Protein AF-A0AAF0GSZ6-F1 (afdb_monomer_lite)

Sequence (86 aa):
MMNNKKINIDPEKFAYHFIDSIAVPNEKDQMEKNAKNKLVGFLTAYYLINNFNQMENGMFDQVKAKKVENMSYKELLEEVSKLTYF

Foldseek 3Di:
DPPLPQDQDDLQVQLVVQLVPDDDDPDPVCVVVNVVVSVLSSLLSSLVNVLSSCVSVVVVVVPPDDRSVPDDPVRSVVSSCVVDDD

pLD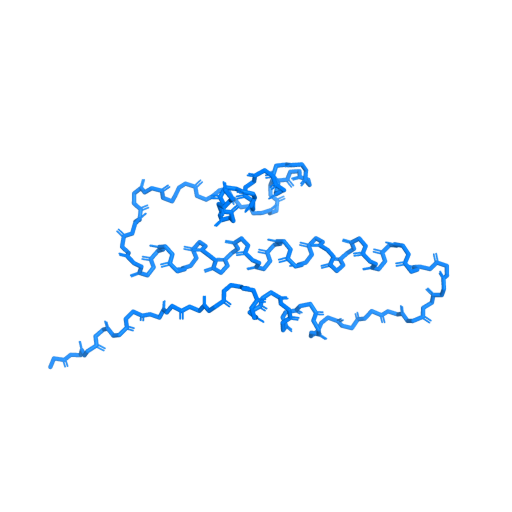DT: mean 83.45, std 14.41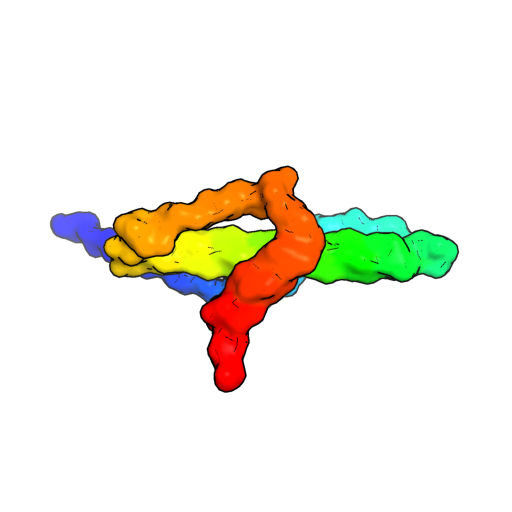, range [35.19, 97.06]

Secondary structure (DSSP, 8-state):
----------HHHHHHHHHHHS-----GGGHHHHHHHHHHHHHHHHHHHHHHHHHHHT-GGG-----GGG--HHHHHHHHHTTS--

Radius of gyration: 15.28 Å; chains: 1; bounding box: 52×23×34 Å

Structure (mmCIF, N/CA/C/O backbone):
data_AF-A0AAF0GSZ6-F1
#
_entry.id   AF-A0AAF0GSZ6-F1
#
loop_
_atom_site.group_PDB
_atom_site.id
_atom_site.type_symbol
_atom_site.label_atom_id
_atom_site.label_alt_id
_atom_site.label_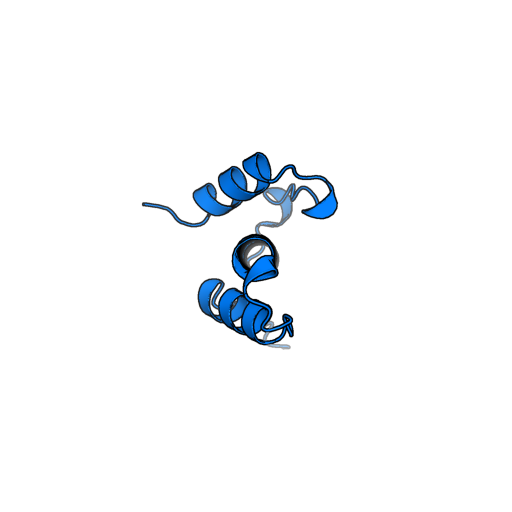comp_id
_atom_site.label_asym_id
_atom_site.label_entity_id
_atom_site.label_seq_id
_atom_site.pdbx_PDB_ins_code
_atom_site.Cartn_x
_atom_site.Cartn_y
_atom_site.Cartn_z
_atom_site.occupancy
_atom_site.B_iso_or_equiv
_atom_site.auth_seq_id
_atom_site.auth_comp_id
_atom_site.auth_asym_id
_atom_site.auth_atom_id
_atom_site.pdbx_PDB_model_num
ATOM 1 N N . MET A 1 1 ? -37.090 9.122 4.486 1.00 35.19 1 MET A N 1
ATOM 2 C CA . MET A 1 1 ? -35.825 9.016 5.240 1.00 35.19 1 MET A CA 1
ATOM 3 C C . MET A 1 1 ? -34.777 8.474 4.284 1.00 35.19 1 MET A C 1
ATOM 5 O O . MET A 1 1 ? -34.973 7.381 3.770 1.00 35.19 1 MET A O 1
ATOM 9 N N . MET A 1 2 ? -33.751 9.256 3.943 1.00 42.66 2 MET A N 1
ATOM 10 C CA . MET A 1 2 ? -32.628 8.739 3.156 1.00 42.66 2 MET A CA 1
ATOM 11 C C . MET A 1 2 ? -31.821 7.819 4.070 1.00 42.66 2 MET A C 1
ATOM 13 O O . MET A 1 2 ? -31.283 8.265 5.079 1.00 42.66 2 MET A O 1
ATOM 17 N N . ASN A 1 3 ? -31.801 6.525 3.755 1.00 50.50 3 ASN A N 1
ATOM 18 C CA . ASN A 1 3 ? -30.888 5.580 4.384 1.00 50.50 3 ASN A CA 1
ATOM 19 C C . ASN A 1 3 ? -29.464 6.009 4.019 1.00 50.50 3 ASN A C 1
ATOM 21 O O . ASN A 1 3 ? -28.972 5.644 2.953 1.00 50.50 3 ASN A O 1
ATOM 25 N N . ASN A 1 4 ? -28.821 6.789 4.887 1.00 59.53 4 ASN A N 1
ATOM 26 C CA . ASN A 1 4 ? -27.398 7.102 4.807 1.00 59.53 4 ASN A CA 1
ATOM 27 C C . ASN A 1 4 ? -26.611 5.812 5.075 1.00 59.53 4 ASN A C 1
ATOM 29 O O . ASN A 1 4 ? -26.130 5.573 6.182 1.00 59.53 4 ASN A O 1
ATOM 33 N N . LYS A 1 5 ? -26.556 4.918 4.081 1.00 65.19 5 LYS A N 1
ATOM 34 C CA . LYS A 1 5 ? -25.675 3.754 4.113 1.00 65.19 5 LYS A CA 1
ATOM 35 C C . LYS A 1 5 ? -24.248 4.282 4.055 1.00 65.19 5 LYS A C 1
ATOM 37 O O . LYS A 1 5 ? -23.804 4.712 2.997 1.00 65.19 5 LYS A O 1
ATOM 42 N N . LYS A 1 6 ? -23.566 4.246 5.199 1.00 73.50 6 LYS A N 1
ATOM 43 C CA . LYS A 1 6 ? -22.126 4.486 5.285 1.00 73.50 6 LYS A CA 1
ATOM 44 C C . LYS A 1 6 ? -21.414 3.517 4.356 1.00 73.50 6 LYS A C 1
ATOM 46 O O . LYS A 1 6 ? -21.706 2.316 4.372 1.00 73.50 6 LYS A O 1
ATOM 51 N N . ILE A 1 7 ? -20.526 4.046 3.530 1.00 85.44 7 ILE A N 1
ATOM 52 C CA . ILE A 1 7 ? -19.736 3.232 2.614 1.00 85.44 7 ILE A CA 1
ATOM 53 C C . ILE A 1 7 ? -18.500 2.753 3.377 1.00 85.44 7 ILE A C 1
ATOM 55 O O . ILE A 1 7 ? -17.784 3.551 3.970 1.00 85.44 7 ILE A O 1
ATOM 59 N N . ASN A 1 8 ? -18.257 1.443 3.366 1.00 89.38 8 ASN A N 1
ATOM 60 C CA . ASN A 1 8 ? -17.037 0.849 3.901 1.00 89.38 8 ASN A CA 1
ATOM 61 C C . ASN A 1 8 ? -16.397 -0.002 2.805 1.00 89.38 8 ASN A C 1
ATOM 63 O O . ASN A 1 8 ? -16.998 -0.975 2.343 1.00 89.38 8 ASN A O 1
ATOM 67 N N . ILE A 1 9 ? -15.213 0.400 2.358 1.00 93.00 9 ILE A N 1
ATOM 68 C CA . ILE A 1 9 ? -14.501 -0.227 1.244 1.00 93.00 9 ILE A CA 1
ATOM 69 C C . ILE A 1 9 ? -13.387 -1.097 1.812 1.00 93.00 9 ILE A C 1
ATOM 71 O O . ILE A 1 9 ? -12.630 -0.648 2.663 1.00 93.00 9 ILE A O 1
ATOM 75 N N . ASP A 1 10 ? -13.266 -2.331 1.329 1.00 94.88 10 ASP A N 1
ATOM 76 C CA . ASP A 1 10 ? -12.156 -3.222 1.675 1.00 94.88 10 ASP A CA 1
ATOM 77 C C . ASP A 1 10 ? -10.815 -2.578 1.253 1.00 94.88 10 ASP A C 1
ATOM 79 O O . ASP A 1 10 ? -10.587 -2.402 0.047 1.00 94.88 10 ASP A O 1
ATOM 83 N N . PRO A 1 11 ? -9.947 -2.186 2.210 1.00 94.31 11 PRO A N 1
ATOM 84 C CA . PRO A 1 11 ? -8.749 -1.419 1.888 1.00 94.31 11 PRO A CA 1
ATOM 85 C C . PRO A 1 11 ? -7.746 -2.178 1.027 1.00 94.31 11 PRO A C 1
ATOM 87 O O . PRO A 1 11 ? -7.138 -1.605 0.122 1.00 94.31 11 PRO A O 1
ATOM 90 N N . GLU A 1 12 ? -7.596 -3.474 1.291 1.00 94.81 12 GLU A N 1
ATOM 91 C CA . GLU A 1 12 ? -6.653 -4.338 0.596 1.00 94.81 12 GLU A CA 1
ATOM 92 C C . GLU A 1 12 ? -7.096 -4.557 -0.852 1.00 94.81 12 GLU A C 1
ATOM 94 O O . GLU A 1 12 ? -6.318 -4.319 -1.779 1.00 94.81 12 GLU A O 1
ATOM 99 N N . LYS A 1 13 ? -8.372 -4.906 -1.073 1.00 97.06 13 LYS A N 1
ATOM 100 C CA . LYS A 1 13 ? -8.920 -5.052 -2.431 1.00 97.06 13 LYS A CA 1
ATOM 101 C C . LYS A 1 13 ? -8.813 -3.755 -3.224 1.00 97.06 13 LYS A C 1
ATOM 103 O O . LYS A 1 13 ? -8.435 -3.785 -4.394 1.00 97.06 13 LYS A O 1
ATOM 108 N N . PHE A 1 14 ? -9.134 -2.618 -2.605 1.00 96.44 14 PHE A N 1
ATOM 109 C CA . PHE A 1 14 ? -9.008 -1.319 -3.260 1.00 96.44 14 PHE A CA 1
ATOM 110 C C . PHE A 1 14 ? -7.559 -1.030 -3.666 1.00 96.44 14 PHE A C 1
ATOM 112 O O . PHE A 1 14 ? -7.312 -0.641 -4.807 1.00 96.44 14 PHE A O 1
ATOM 119 N N . ALA A 1 15 ? -6.600 -1.258 -2.765 1.00 96.12 15 ALA A N 1
ATOM 120 C CA . ALA A 1 15 ? -5.189 -1.007 -3.031 1.00 96.12 15 ALA A CA 1
ATOM 121 C C . ALA A 1 15 ? -4.639 -1.895 -4.159 1.00 96.12 15 ALA A C 1
ATOM 123 O O . ALA A 1 15 ? -3.935 -1.382 -5.031 1.00 96.12 15 ALA A O 1
ATOM 124 N N . TYR A 1 16 ? -5.007 -3.182 -4.202 1.00 95.94 16 TYR A N 1
ATOM 125 C CA . TYR A 1 16 ? -4.643 -4.074 -5.310 1.00 95.94 16 TYR A CA 1
ATOM 126 C C . TYR A 1 16 ? -5.232 -3.610 -6.644 1.00 95.94 16 TYR A C 1
ATOM 128 O O . TYR A 1 16 ? -4.499 -3.445 -7.618 1.00 95.94 16 TYR A O 1
ATOM 136 N N . HIS A 1 17 ? -6.531 -3.302 -6.685 1.00 96.81 17 HIS A N 1
ATOM 137 C CA . HIS A 1 17 ? -7.158 -2.793 -7.907 1.00 96.81 17 HIS A CA 1
ATOM 138 C C . HIS A 1 17 ? -6.549 -1.468 -8.374 1.00 96.81 17 HIS A C 1
ATOM 140 O O . HIS A 1 17 ? -6.378 -1.254 -9.575 1.00 96.81 17 HIS A O 1
ATOM 146 N N . PHE A 1 18 ? -6.189 -0.587 -7.438 1.00 95.44 18 PHE A N 1
ATOM 147 C CA . PHE A 1 18 ? -5.518 0.662 -7.765 1.00 95.44 18 PHE A CA 1
ATOM 148 C C . PHE A 1 18 ? -4.168 0.402 -8.428 1.00 95.44 18 PHE A C 1
ATOM 150 O O . PHE A 1 18 ? -3.920 0.928 -9.514 1.00 95.44 18 PHE A O 1
ATOM 157 N N . ILE A 1 19 ? -3.308 -0.431 -7.831 1.00 94.94 19 ILE A N 1
ATOM 158 C CA . ILE A 1 19 ? -2.006 -0.693 -8.440 1.00 94.94 19 ILE A CA 1
ATOM 159 C C . ILE A 1 19 ? -2.152 -1.402 -9.778 1.00 94.94 19 ILE A C 1
ATOM 161 O O . ILE A 1 19 ? -1.443 -1.019 -10.700 1.00 94.94 19 ILE A O 1
ATOM 165 N N . ASP A 1 20 ? -3.081 -2.341 -9.944 1.00 93.44 20 ASP A N 1
ATOM 166 C CA . ASP A 1 20 ? -3.301 -3.036 -11.219 1.00 93.44 20 ASP A CA 1
ATOM 167 C C . ASP A 1 20 ? -3.746 -2.086 -12.338 1.00 93.44 20 ASP A C 1
ATOM 169 O O . ASP A 1 20 ? -3.379 -2.285 -13.495 1.00 93.44 20 ASP A O 1
ATOM 173 N N . SER A 1 21 ? -4.451 -1.002 -11.997 1.00 92.62 21 SER A N 1
ATOM 174 C CA . SER A 1 21 ? -4.855 0.027 -12.963 1.00 92.62 21 SER A CA 1
ATOM 175 C C . SER A 1 21 ? -3.692 0.876 -13.499 1.00 92.62 21 SER A C 1
ATOM 177 O O . SER A 1 21 ? -3.811 1.503 -14.553 1.00 92.62 21 SER A O 1
ATOM 179 N N . ILE A 1 22 ? -2.550 0.892 -12.803 1.00 88.06 22 ILE A N 1
ATOM 180 C CA . ILE A 1 22 ? -1.366 1.652 -13.212 1.00 88.06 22 ILE A CA 1
ATOM 181 C C . ILE A 1 22 ? -0.564 0.829 -14.222 1.00 88.06 22 ILE A C 1
ATOM 183 O O . ILE A 1 22 ? 0.080 -0.163 -13.867 1.00 88.06 22 ILE A O 1
ATOM 187 N N . ALA A 1 23 ? -0.532 1.271 -15.477 1.00 86.31 23 ALA A N 1
ATOM 188 C CA . ALA A 1 23 ? 0.365 0.701 -16.476 1.00 86.31 23 ALA A CA 1
ATOM 189 C C . ALA A 1 23 ? 1.831 0.990 -16.108 1.00 86.31 23 ALA A C 1
ATOM 191 O O . ALA A 1 23 ? 2.198 2.131 -15.826 1.00 86.31 23 ALA A O 1
ATOM 192 N N . VAL A 1 24 ? 2.675 -0.043 -16.123 1.00 83.62 24 VAL A N 1
ATOM 193 C CA . VAL A 1 24 ? 4.127 0.087 -15.934 1.00 83.62 24 VAL A CA 1
ATOM 194 C C . VAL A 1 24 ? 4.860 -0.529 -17.125 1.00 83.62 24 VAL A C 1
ATOM 196 O O . VAL A 1 24 ? 4.446 -1.595 -17.590 1.00 83.62 24 VAL A O 1
ATOM 199 N N . PRO A 1 25 ? 5.929 0.108 -17.636 1.00 84.38 25 PRO A N 1
ATOM 200 C CA . PRO A 1 25 ? 6.745 -0.470 -18.699 1.00 84.38 25 PRO A CA 1
ATOM 201 C C . PRO A 1 25 ? 7.329 -1.822 -18.274 1.00 84.38 25 PRO A C 1
ATOM 203 O O . PRO A 1 25 ? 7.861 -1.955 -17.172 1.00 84.38 25 PRO A O 1
ATOM 206 N N . ASN A 1 26 ? 7.258 -2.825 -19.148 1.00 83.12 26 ASN A N 1
ATOM 207 C CA . ASN A 1 26 ? 7.825 -4.152 -18.891 1.00 83.12 26 ASN A CA 1
ATOM 208 C C . ASN A 1 26 ? 9.300 -4.214 -19.329 1.00 83.12 26 ASN A C 1
ATOM 210 O O . ASN A 1 26 ? 9.672 -4.975 -20.221 1.00 83.12 26 ASN A O 1
ATOM 214 N N . GLU A 1 27 ? 10.122 -3.356 -18.729 1.00 91.62 27 GLU A N 1
ATOM 215 C CA . GLU A 1 27 ? 11.555 -3.231 -19.007 1.00 91.62 27 GLU A CA 1
ATOM 216 C C . GLU A 1 27 ? 12.366 -3.790 -17.832 1.00 91.62 27 GLU A C 1
ATOM 218 O O . GLU A 1 27 ? 12.191 -3.382 -16.681 1.00 91.62 27 GLU A O 1
ATOM 223 N N . LYS A 1 28 ? 13.249 -4.759 -18.111 1.00 89.00 28 LYS A N 1
ATOM 224 C CA . LYS A 1 28 ? 13.965 -5.527 -17.077 1.00 89.00 28 LYS A CA 1
ATOM 225 C C . LYS A 1 28 ? 14.856 -4.646 -16.198 1.00 89.00 28 LYS A C 1
ATOM 227 O O . LYS A 1 28 ? 14.931 -4.864 -14.993 1.00 89.00 28 LYS A O 1
ATOM 232 N N . ASP A 1 29 ? 15.525 -3.666 -16.789 1.00 92.44 29 ASP A N 1
ATOM 233 C CA . ASP A 1 29 ? 16.390 -2.696 -16.113 1.00 92.44 29 ASP A CA 1
ATOM 234 C C . ASP A 1 29 ? 15.607 -1.697 -15.244 1.00 92.44 29 ASP A C 1
ATOM 236 O O . ASP A 1 29 ? 16.161 -1.134 -14.301 1.00 92.44 29 ASP A O 1
ATOM 240 N N . GLN A 1 30 ? 14.300 -1.545 -15.481 1.00 91.62 30 GLN A N 1
ATOM 241 C CA . GLN A 1 30 ? 13.414 -0.709 -14.667 1.00 91.62 30 GLN A CA 1
ATOM 242 C C . GLN A 1 30 ? 12.617 -1.496 -13.617 1.00 91.62 30 GLN A C 1
ATOM 244 O O . GLN A 1 30 ? 11.881 -0.893 -12.833 1.00 91.62 30 GLN A O 1
ATOM 249 N N . MET A 1 31 ? 12.765 -2.825 -13.552 1.00 89.81 31 MET A N 1
ATOM 250 C CA . MET A 1 31 ? 11.906 -3.688 -12.733 1.00 89.81 31 MET A CA 1
ATOM 251 C C . MET A 1 31 ? 11.913 -3.306 -11.244 1.00 89.81 31 MET A C 1
ATOM 253 O O . MET A 1 31 ? 10.857 -3.252 -10.615 1.00 89.81 31 MET A O 1
ATOM 257 N N . GLU A 1 32 ? 13.079 -2.975 -10.681 1.00 92.06 32 GLU A N 1
ATOM 258 C CA . GLU A 1 32 ? 13.189 -2.552 -9.278 1.00 92.06 32 GLU A CA 1
ATOM 259 C C . GLU A 1 32 ? 12.463 -1.222 -9.021 1.00 92.06 32 GLU A C 1
ATOM 261 O O . GLU A 1 32 ? 11.718 -1.084 -8.048 1.00 92.06 32 GLU A O 1
ATOM 266 N N . LYS A 1 33 ? 12.640 -0.242 -9.915 1.00 91.38 33 LYS A N 1
ATOM 267 C CA . LYS A 1 33 ? 11.959 1.056 -9.836 1.00 91.38 33 LYS A CA 1
ATOM 268 C C . LYS A 1 33 ? 10.444 0.884 -9.960 1.00 91.38 33 LYS A C 1
ATOM 270 O O . LYS A 1 33 ? 9.696 1.484 -9.194 1.00 91.38 33 LYS A O 1
ATOM 275 N N . ASN A 1 34 ? 9.996 0.029 -10.875 1.00 92.00 34 ASN A N 1
ATOM 276 C CA . ASN A 1 34 ? 8.581 -0.271 -11.077 1.00 92.00 34 ASN A CA 1
ATOM 277 C C . ASN A 1 34 ? 7.968 -0.954 -9.853 1.00 92.00 34 ASN A C 1
ATOM 279 O O . ASN A 1 34 ? 6.888 -0.555 -9.417 1.00 92.00 34 ASN A O 1
ATOM 283 N N . ALA A 1 35 ? 8.673 -1.915 -9.251 1.00 91.19 35 ALA A N 1
ATOM 284 C CA . ALA A 1 35 ? 8.247 -2.555 -8.012 1.00 91.19 35 ALA A CA 1
ATOM 285 C C . ALA A 1 35 ? 8.132 -1.542 -6.862 1.00 91.19 35 ALA A C 1
ATOM 287 O O . ALA A 1 35 ? 7.112 -1.507 -6.176 1.00 91.19 35 ALA A O 1
ATOM 288 N N . LYS A 1 36 ? 9.127 -0.658 -6.696 1.00 91.44 36 LYS A N 1
ATOM 289 C CA . LYS A 1 36 ? 9.090 0.425 -5.697 1.00 91.44 36 LYS A CA 1
ATOM 290 C C . LYS A 1 36 ? 7.903 1.365 -5.917 1.00 91.44 36 LYS A C 1
ATOM 292 O O . LYS A 1 36 ? 7.185 1.663 -4.969 1.00 91.44 36 LYS A O 1
ATOM 297 N N . ASN A 1 37 ? 7.648 1.779 -7.157 1.00 90.88 37 ASN A N 1
ATOM 298 C CA . ASN A 1 37 ? 6.515 2.646 -7.488 1.00 90.88 37 ASN A CA 1
ATOM 299 C C . ASN A 1 37 ? 5.165 1.973 -7.204 1.00 90.88 37 ASN A C 1
ATOM 301 O O . ASN A 1 37 ? 4.279 2.600 -6.627 1.00 90.88 37 ASN A O 1
ATOM 305 N N . LYS A 1 38 ? 5.011 0.692 -7.564 1.00 93.06 38 LYS A N 1
ATOM 306 C CA . LYS A 1 38 ? 3.808 -0.096 -7.254 1.00 93.06 38 LYS A CA 1
ATOM 307 C C . LYS A 1 38 ? 3.61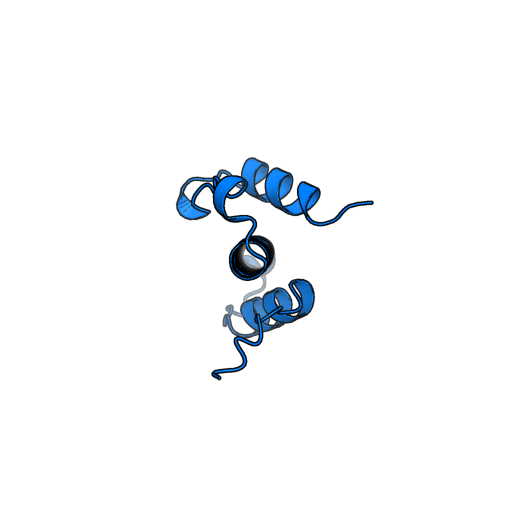3 -0.238 -5.746 1.00 93.06 38 LYS A C 1
ATOM 309 O O . LYS A 1 38 ? 2.498 -0.059 -5.275 1.00 93.06 38 LYS A O 1
ATOM 314 N N . LEU A 1 39 ? 4.683 -0.476 -4.985 1.00 93.19 39 LEU A N 1
ATOM 315 C CA . LEU A 1 39 ? 4.621 -0.564 -3.526 1.00 93.19 39 LEU A CA 1
ATOM 316 C C . LEU A 1 39 ? 4.185 0.762 -2.889 1.00 93.19 39 LEU A C 1
ATOM 318 O O . LEU A 1 39 ? 3.273 0.777 -2.068 1.00 93.19 39 LEU A O 1
ATOM 322 N N . VAL A 1 40 ? 4.774 1.887 -3.307 1.00 91.81 40 VAL A N 1
ATOM 323 C CA . VAL A 1 40 ? 4.353 3.222 -2.846 1.00 91.81 40 VAL A CA 1
ATOM 324 C C . VAL A 1 40 ? 2.890 3.488 -3.210 1.00 91.81 40 VAL A C 1
ATOM 326 O O . VAL A 1 40 ? 2.133 3.975 -2.371 1.00 91.81 40 VAL A O 1
ATOM 329 N N . GLY A 1 41 ? 2.473 3.130 -4.428 1.00 93.94 41 GLY A N 1
ATOM 330 C CA . GLY A 1 41 ? 1.086 3.245 -4.877 1.00 93.94 41 GLY A CA 1
ATOM 331 C C . GLY A 1 41 ? 0.118 2.421 -4.026 1.00 93.94 41 GLY A C 1
ATOM 332 O O . GLY A 1 41 ? -0.908 2.945 -3.601 1.00 93.94 41 GLY A O 1
ATOM 333 N N . PHE A 1 42 ? 0.474 1.173 -3.714 1.00 95.38 42 PHE A N 1
ATOM 334 C CA . PHE A 1 42 ? -0.311 0.293 -2.848 1.00 95.38 42 PHE A CA 1
ATOM 335 C C . PHE A 1 42 ? -0.490 0.902 -1.456 1.00 95.38 42 PHE A C 1
ATOM 337 O O . PHE A 1 42 ? -1.616 1.078 -1.000 1.00 95.38 42 PHE A O 1
ATOM 344 N N . LEU A 1 43 ? 0.615 1.284 -0.806 1.00 94.69 43 LEU A N 1
ATOM 345 C CA . LEU A 1 43 ? 0.602 1.857 0.544 1.00 94.69 43 LEU A CA 1
ATOM 346 C C . LEU A 1 43 ? -0.202 3.161 0.595 1.00 94.69 43 LEU A C 1
ATOM 348 O O . LEU A 1 43 ? -0.977 3.383 1.523 1.00 94.69 43 LEU A O 1
ATOM 352 N N . THR A 1 44 ? -0.060 3.999 -0.433 1.00 93.38 44 THR A N 1
ATOM 353 C CA . THR A 1 44 ? -0.821 5.246 -0.572 1.00 93.38 44 THR A CA 1
ATOM 354 C C . THR A 1 44 ? -2.317 4.968 -0.687 1.00 93.38 44 THR A C 1
ATOM 356 O O . THR A 1 44 ? -3.106 5.547 0.058 1.00 93.38 44 THR A O 1
ATOM 359 N N . ALA A 1 45 ? -2.720 4.070 -1.590 1.00 95.56 45 ALA A N 1
ATOM 360 C CA . ALA A 1 45 ? -4.122 3.719 -1.792 1.00 95.56 45 ALA A CA 1
ATOM 361 C C . ALA A 1 45 ? -4.742 3.111 -0.528 1.00 95.56 45 ALA A C 1
ATOM 363 O O . ALA A 1 45 ? -5.832 3.520 -0.131 1.00 95.56 45 ALA A O 1
ATOM 364 N N . TYR A 1 46 ? -4.016 2.206 0.132 1.00 94.94 46 TYR A N 1
ATOM 365 C CA . TYR A 1 46 ? -4.427 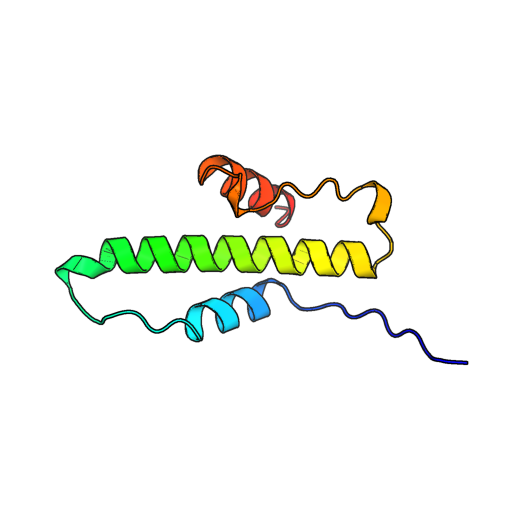1.571 1.382 1.00 94.94 46 TYR A CA 1
ATOM 366 C C . TYR A 1 46 ? -4.641 2.594 2.509 1.00 94.94 46 TYR A C 1
ATOM 368 O O . TYR A 1 46 ? -5.658 2.566 3.202 1.00 94.94 46 TYR A O 1
ATOM 376 N N . TYR A 1 47 ? -3.711 3.540 2.676 1.00 92.12 47 TYR A N 1
ATOM 377 C CA . TYR A 1 47 ? -3.842 4.598 3.677 1.00 92.12 47 TYR A CA 1
ATOM 378 C C . TYR A 1 47 ? -5.061 5.491 3.408 1.00 92.12 47 TYR A C 1
ATOM 380 O O . TYR A 1 47 ? -5.871 5.737 4.304 1.00 92.12 47 TYR A O 1
ATOM 388 N N . LEU A 1 48 ? -5.217 5.954 2.163 1.00 92.38 48 LEU A N 1
ATOM 389 C CA . LEU A 1 48 ? -6.283 6.884 1.788 1.00 92.38 48 LEU A CA 1
ATOM 390 C C . LEU A 1 48 ? -7.674 6.264 1.926 1.00 92.38 48 LEU A C 1
ATOM 392 O O . LEU A 1 48 ? -8.587 6.928 2.417 1.00 92.38 48 LEU A O 1
ATOM 396 N N . ILE A 1 49 ? -7.844 5.002 1.530 1.00 94.69 49 ILE A N 1
ATOM 397 C CA . ILE A 1 49 ? -9.146 4.339 1.621 1.00 94.69 49 ILE A CA 1
ATOM 398 C C . ILE A 1 49 ? -9.523 4.014 3.067 1.00 94.69 49 ILE A C 1
ATOM 400 O O . ILE A 1 49 ? -10.679 4.166 3.456 1.00 94.69 49 ILE A O 1
ATOM 404 N N . ASN A 1 50 ? -8.549 3.653 3.902 1.00 90.88 50 ASN A N 1
ATOM 405 C CA . ASN A 1 50 ? -8.799 3.464 5.321 1.00 90.88 50 ASN A CA 1
ATOM 406 C C . ASN A 1 50 ? -9.173 4.789 6.003 1.00 90.88 50 ASN A C 1
ATOM 408 O O . ASN A 1 50 ? -10.096 4.830 6.815 1.00 90.88 50 ASN A O 1
ATOM 412 N N . ASN A 1 51 ? -8.503 5.881 5.630 1.00 88.31 51 ASN A N 1
ATOM 413 C CA . ASN A 1 51 ? -8.866 7.214 6.089 1.00 88.31 51 ASN A CA 1
ATOM 414 C C . ASN A 1 51 ? -10.309 7.584 5.687 1.00 88.31 51 ASN A C 1
ATOM 416 O O . ASN A 1 51 ? -11.104 8.004 6.526 1.00 88.31 51 ASN A O 1
ATOM 420 N N . PHE A 1 52 ? -10.682 7.336 4.427 1.00 89.69 52 PHE A N 1
ATOM 421 C CA . PHE A 1 52 ? -12.056 7.509 3.947 1.00 89.69 52 PHE A CA 1
ATOM 422 C C . PHE A 1 52 ? -13.067 6.705 4.783 1.00 89.69 52 PHE A C 1
ATOM 424 O O . PHE A 1 52 ? -14.052 7.265 5.264 1.00 89.69 52 PHE A O 1
ATOM 431 N N . ASN A 1 53 ? -12.795 5.421 5.038 1.00 89.56 53 ASN A N 1
ATOM 432 C CA . ASN A 1 53 ? -13.673 4.574 5.850 1.00 89.56 53 ASN A CA 1
ATOM 433 C C . ASN A 1 53 ? -13.833 5.107 7.287 1.00 89.56 53 ASN A C 1
ATOM 435 O O . ASN A 1 53 ? -14.921 5.029 7.858 1.00 89.56 53 ASN A O 1
ATOM 439 N N . GLN A 1 54 ? -12.778 5.657 7.897 1.00 85.56 54 GLN A N 1
ATOM 440 C CA . GLN A 1 54 ? -12.867 6.266 9.233 1.00 85.56 54 GLN A CA 1
ATOM 441 C C . GLN A 1 54 ? -13.721 7.541 9.235 1.00 85.56 54 GLN A C 1
ATOM 443 O O . GLN A 1 54 ? -14.530 7.738 10.149 1.00 85.56 54 GLN A O 1
ATOM 448 N N . MET A 1 55 ? -13.595 8.375 8.197 1.00 84.19 55 MET A N 1
ATOM 449 C CA . MET A 1 55 ? -14.426 9.570 8.019 1.00 84.19 55 MET A CA 1
ATOM 450 C C . MET A 1 55 ? -15.911 9.206 7.875 1.00 84.19 55 MET A C 1
ATOM 452 O O . MET A 1 55 ? -16.740 9.757 8.598 1.00 84.19 55 MET A O 1
ATOM 456 N N . GLU A 1 56 ? -16.245 8.224 7.031 1.00 81.69 56 GLU A N 1
ATOM 457 C CA . GLU A 1 56 ? -17.613 7.698 6.874 1.00 81.69 56 GLU A CA 1
ATOM 458 C C . GLU A 1 56 ? -18.168 7.128 8.190 1.00 81.69 56 GLU A C 1
ATOM 460 O O . GLU A 1 56 ? -19.343 7.296 8.537 1.00 81.69 56 GLU A O 1
ATOM 465 N N . ASN A 1 57 ? -17.308 6.502 8.997 1.00 78.19 57 ASN A N 1
ATOM 466 C CA . ASN A 1 57 ? -17.687 5.974 10.302 1.00 78.19 57 ASN A CA 1
ATOM 467 C C . ASN A 1 57 ? -17.894 7.052 11.378 1.00 78.19 57 ASN A C 1
ATOM 469 O O . ASN A 1 57 ? -18.470 6.739 12.419 1.00 78.19 57 ASN A O 1
ATOM 473 N N . GLY A 1 58 ? -17.601 8.324 11.094 1.00 70.75 58 GLY A N 1
ATOM 474 C CA . GLY A 1 58 ? -17.847 9.451 11.997 1.00 70.75 58 GLY A CA 1
ATOM 475 C C . GLY A 1 58 ? -16.695 9.735 12.962 1.00 70.75 58 GLY A C 1
ATOM 476 O O . GLY A 1 58 ? -16.882 10.472 13.924 1.00 70.75 58 GLY A O 1
ATOM 477 N N . MET A 1 59 ? -15.501 9.191 12.710 1.00 66.50 59 MET A N 1
ATOM 478 C CA . MET A 1 59 ? -14.296 9.423 13.522 1.00 66.50 59 MET A CA 1
ATOM 479 C C . MET A 1 59 ? -13.582 10.735 13.141 1.00 66.50 59 MET A C 1
ATOM 481 O O . MET A 1 59 ? -12.357 10.813 13.150 1.00 66.50 59 MET A O 1
ATOM 485 N N . PHE A 1 60 ? -14.339 11.778 12.786 1.00 61.19 60 PHE A N 1
ATOM 486 C CA . PHE A 1 60 ? -13.814 12.987 12.137 1.00 61.19 60 PHE A CA 1
ATOM 487 C C . PHE A 1 60 ? -12.782 13.740 12.999 1.00 61.19 60 PHE A C 1
ATOM 489 O O . PHE A 1 60 ? -11.771 14.202 12.479 1.00 61.19 60 PHE A O 1
ATOM 496 N N . ASP A 1 61 ? -12.973 13.782 14.322 1.00 58.09 61 ASP A N 1
ATOM 497 C CA . ASP A 1 61 ? -12.070 14.477 15.255 1.00 58.09 61 ASP A CA 1
ATOM 498 C C . ASP A 1 61 ? -10.743 13.734 15.511 1.00 58.09 61 ASP A C 1
ATOM 500 O O . ASP A 1 61 ? -9.790 14.315 16.035 1.00 58.09 61 ASP A O 1
ATOM 504 N N . GLN A 1 62 ? -10.656 12.454 15.130 1.00 56.69 62 GLN A N 1
ATOM 505 C CA . GLN A 1 62 ? -9.441 11.638 15.263 1.00 56.69 62 GLN A CA 1
ATOM 506 C C . GLN A 1 62 ? -8.579 11.661 13.993 1.00 56.69 62 GLN A C 1
ATOM 508 O O . GLN A 1 62 ? -7.395 11.325 14.030 1.00 56.69 62 GLN A O 1
ATOM 513 N N . VAL A 1 63 ? -9.142 12.120 12.874 1.00 57.62 63 VAL A N 1
ATOM 514 C CA . VAL A 1 63 ? -8.473 12.161 11.576 1.00 57.62 63 VAL A CA 1
ATOM 515 C C . VAL A 1 63 ? -7.735 13.493 11.413 1.00 57.62 63 VAL A C 1
ATOM 517 O O . VAL A 1 63 ? -8.182 14.420 10.745 1.00 57.62 63 VAL A O 1
ATOM 520 N N . LYS A 1 64 ? -6.533 13.597 11.987 1.00 60.84 64 LYS A N 1
ATOM 521 C CA . LYS A 1 64 ? -5.517 14.546 11.493 1.00 60.84 64 LYS A CA 1
ATOM 522 C C . LYS A 1 64 ? -4.676 13.856 10.425 1.00 60.84 64 LYS A C 1
ATOM 524 O O . LYS A 1 64 ? -3.483 13.633 10.612 1.00 60.84 64 LYS A O 1
ATOM 529 N N . ALA A 1 65 ? -5.310 13.477 9.317 1.00 63.12 65 ALA A N 1
ATOM 530 C CA . ALA A 1 65 ? -4.600 12.845 8.215 1.00 63.12 65 ALA A CA 1
ATOM 531 C C . ALA A 1 65 ? -3.592 13.837 7.620 1.00 63.12 65 ALA A C 1
ATOM 533 O O . ALA A 1 65 ? -3.963 14.858 7.033 1.00 63.12 65 ALA A O 1
ATOM 534 N N . LYS A 1 66 ? -2.296 13.543 7.770 1.00 70.19 66 LYS A N 1
ATOM 535 C CA . LYS A 1 66 ? -1.265 14.196 6.960 1.00 70.19 66 LYS A CA 1
ATOM 536 C C . LYS A 1 66 ? -1.569 13.853 5.500 1.00 70.19 66 LYS A C 1
ATOM 538 O O . LYS A 1 66 ? -1.925 12.720 5.177 1.00 70.19 66 LYS A O 1
ATOM 543 N N . LYS A 1 67 ? -1.416 14.819 4.597 1.00 78.62 67 LYS A N 1
ATOM 544 C CA . LYS A 1 67 ? -1.462 14.505 3.168 1.00 78.62 67 LYS A CA 1
ATOM 545 C C . LYS A 1 67 ? -0.297 13.577 2.826 1.00 78.62 67 LYS A C 1
ATOM 547 O O . LYS A 1 67 ? 0.831 13.874 3.219 1.00 78.62 67 LYS A O 1
ATOM 552 N N . VAL A 1 68 ? -0.556 12.510 2.069 1.00 81.69 68 VAL A N 1
ATOM 553 C CA . VAL A 1 68 ? 0.488 11.550 1.662 1.00 81.69 68 VAL A CA 1
ATOM 554 C C . VAL A 1 68 ? 1.612 12.245 0.885 1.00 81.69 68 VAL A C 1
ATOM 556 O O . VAL A 1 68 ? 2.775 11.925 1.090 1.00 81.69 68 VAL A O 1
ATOM 559 N N . GLU A 1 69 ? 1.291 13.272 0.087 1.00 84.94 69 GLU A N 1
ATOM 560 C CA . GLU A 1 69 ? 2.272 14.096 -0.649 1.00 84.94 69 GLU A CA 1
ATOM 561 C C . GLU A 1 69 ? 3.313 14.794 0.249 1.00 84.94 69 GLU A C 1
ATOM 563 O O . GLU A 1 69 ? 4.380 15.170 -0.227 1.00 84.94 69 GLU A O 1
ATOM 568 N N . ASN A 1 70 ? 3.027 14.929 1.549 1.00 86.62 70 ASN A N 1
ATOM 569 C CA . ASN A 1 70 ? 3.908 15.544 2.543 1.00 86.62 70 ASN A CA 1
ATOM 570 C C . ASN A 1 70 ? 4.618 14.516 3.442 1.00 86.62 70 ASN A C 1
ATOM 572 O O . ASN A 1 70 ? 5.290 14.914 4.395 1.00 86.62 70 ASN A O 1
ATOM 576 N N . MET A 1 71 ? 4.430 13.215 3.206 1.00 87.50 71 MET A N 1
ATOM 577 C CA . MET A 1 71 ? 5.068 12.149 3.978 1.00 87.50 71 MET A CA 1
ATOM 578 C C . MET A 1 71 ? 6.330 11.654 3.274 1.00 87.50 71 MET A C 1
ATOM 580 O O . MET A 1 71 ? 6.342 11.404 2.069 1.00 87.50 71 MET A O 1
ATOM 584 N N . SER A 1 72 ? 7.389 11.424 4.045 1.00 90.25 72 SER A N 1
ATOM 585 C CA . SER A 1 72 ? 8.465 10.537 3.614 1.00 90.25 72 SER A CA 1
ATOM 586 C C . SER A 1 72 ? 7.955 9.097 3.491 1.00 90.25 72 SER A C 1
ATOM 588 O O . SER A 1 72 ? 6.974 8.700 4.119 1.00 90.25 72 SER A O 1
ATOM 590 N N . TYR A 1 73 ? 8.667 8.267 2.727 1.00 86.12 73 TYR A N 1
ATOM 591 C CA . TYR A 1 73 ? 8.326 6.847 2.596 1.00 86.12 73 TYR A CA 1
ATOM 592 C C . TYR A 1 73 ? 8.283 6.113 3.950 1.00 86.12 73 TYR A C 1
ATOM 594 O O . TYR A 1 73 ? 7.419 5.270 4.175 1.00 86.12 73 TYR A O 1
ATOM 602 N N . LYS A 1 74 ? 9.188 6.467 4.874 1.00 89.69 74 LYS A N 1
ATOM 603 C CA . LYS A 1 74 ? 9.224 5.907 6.231 1.00 89.69 74 LYS A CA 1
ATOM 604 C C . LYS A 1 74 ? 7.970 6.278 7.021 1.00 89.69 74 LYS A C 1
ATOM 606 O O . LYS A 1 74 ? 7.371 5.403 7.631 1.00 89.69 74 LYS A O 1
ATOM 611 N N . GLU A 1 75 ? 7.556 7.544 6.969 1.00 90.12 75 GLU A N 1
ATOM 612 C CA . GLU A 1 75 ? 6.318 7.995 7.616 1.00 90.12 75 GLU A CA 1
ATOM 613 C C . GLU A 1 75 ? 5.092 7.290 7.028 1.00 90.12 75 GLU A C 1
ATOM 615 O O . GLU A 1 75 ? 4.238 6.845 7.784 1.00 90.12 75 GLU A O 1
ATOM 620 N N . LEU A 1 76 ? 5.020 7.119 5.703 1.00 89.75 76 LEU A N 1
ATOM 621 C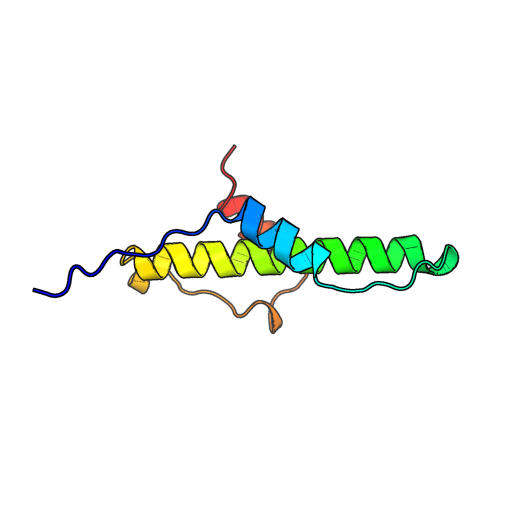 CA . LEU A 1 76 ? 3.913 6.393 5.074 1.00 89.75 76 LEU A CA 1
ATOM 622 C C . LEU A 1 76 ? 3.837 4.935 5.555 1.00 89.75 76 LEU A C 1
ATOM 624 O O . LEU A 1 76 ? 2.755 4.449 5.872 1.00 89.75 76 LEU A O 1
ATOM 628 N N . LEU A 1 77 ? 4.976 4.242 5.647 1.00 88.88 77 LEU A N 1
ATOM 629 C CA . LEU A 1 77 ? 5.034 2.886 6.200 1.00 88.88 77 LEU A CA 1
ATOM 630 C C . LEU A 1 77 ? 4.593 2.838 7.668 1.00 88.88 77 LEU A C 1
ATOM 632 O O . LEU A 1 77 ? 3.853 1.935 8.052 1.00 88.88 77 LEU A O 1
ATOM 636 N N . GLU A 1 78 ? 5.039 3.800 8.479 1.00 90.25 78 GLU A N 1
ATOM 637 C CA . GLU A 1 78 ? 4.644 3.921 9.886 1.00 90.25 78 GLU A CA 1
ATOM 638 C C . GLU A 1 78 ? 3.146 4.207 10.044 1.00 90.25 78 GLU A C 1
ATOM 640 O O . GLU A 1 78 ? 2.529 3.734 10.993 1.00 90.25 78 GLU A O 1
ATOM 645 N N . GLU A 1 79 ? 2.538 4.969 9.137 1.00 88.56 79 GLU A N 1
ATOM 646 C CA . GLU A 1 79 ? 1.095 5.201 9.144 1.00 88.56 79 GLU A CA 1
ATOM 647 C C . GLU A 1 79 ? 0.316 3.953 8.728 1.00 88.56 79 GLU A C 1
ATOM 649 O O . GLU A 1 79 ? -0.639 3.586 9.406 1.00 88.56 79 GLU A O 1
ATOM 654 N N . VAL A 1 80 ? 0.735 3.258 7.664 1.00 87.94 80 VAL A N 1
ATOM 655 C CA . VAL A 1 80 ? 0.072 2.022 7.215 1.00 87.94 80 VAL A CA 1
ATOM 656 C C . VAL A 1 80 ? 0.161 0.919 8.274 1.00 87.94 80 VAL A C 1
ATOM 658 O O . VAL A 1 80 ? -0.833 0.232 8.505 1.00 87.94 80 VAL A O 1
ATOM 661 N N . SER A 1 81 ? 1.291 0.778 8.974 1.00 86.56 81 SER A N 1
ATOM 662 C CA . SER A 1 81 ? 1.445 -0.252 10.011 1.00 86.56 81 SER A CA 1
ATOM 663 C C . SER A 1 81 ? 0.497 -0.072 11.199 1.00 86.56 81 SER A C 1
ATOM 665 O O . SER A 1 81 ? 0.085 -1.059 11.800 1.00 86.56 81 SER A O 1
ATOM 667 N N . LYS A 1 82 ? 0.078 1.163 11.507 1.00 85.38 82 LYS A N 1
ATOM 668 C CA . LYS A 1 82 ? -0.939 1.445 12.540 1.00 85.38 82 LYS A CA 1
ATOM 669 C C . LYS A 1 82 ? -2.341 0.974 12.140 1.00 85.38 82 LYS A C 1
ATOM 671 O O . LYS A 1 82 ? -3.204 0.845 13.004 1.00 85.38 82 LYS A O 1
ATOM 676 N N . LEU A 1 83 ? -2.585 0.770 10.844 1.00 82.88 83 LEU A N 1
ATOM 677 C CA . LEU A 1 83 ? -3.882 0.352 10.301 1.00 82.88 83 LEU A CA 1
ATOM 678 C C . LEU A 1 83 ? -4.022 -1.170 10.256 1.00 82.88 83 LEU A C 1
ATOM 680 O O . LEU A 1 83 ? -5.121 -1.700 10.393 1.00 82.88 83 LEU A O 1
ATOM 684 N N . THR A 1 84 ? -2.908 -1.869 10.057 1.00 66.62 84 THR A N 1
ATOM 685 C CA . THR A 1 84 ? -2.814 -3.328 10.064 1.00 66.62 84 THR A CA 1
ATOM 686 C C . THR A 1 84 ? -2.307 -3.779 11.432 1.00 66.62 84 THR A C 1
ATOM 688 O O . THR A 1 84 ? -1.113 -4.006 11.609 1.00 66.62 84 THR A O 1
ATOM 691 N N . TYR A 1 85 ? -3.194 -3.857 12.425 1.00 50.31 85 TYR A N 1
ATOM 692 C CA . TYR A 1 85 ? -2.844 -4.441 13.723 1.00 50.31 85 TYR A CA 1
ATOM 693 C C . TYR A 1 85 ? -2.481 -5.927 13.546 1.00 50.31 85 TYR A C 1
ATOM 695 O O . TYR A 1 85 ? -3.324 -6.715 13.114 1.00 50.31 85 TYR A O 1
ATOM 703 N N . PHE A 1 86 ? -1.244 -6.287 13.899 1.00 39.44 86 PHE A N 1
ATOM 704 C CA . PHE A 1 86 ? -0.902 -7.614 14.420 1.00 39.44 86 PHE A CA 1
ATOM 705 C C . PHE A 1 86 ? -0.895 -7.545 15.946 1.00 39.44 86 PHE A C 1
ATOM 707 O O . PHE A 1 86 ? -0.400 -6.522 16.477 1.00 39.44 86 PHE A O 1
#

Organism: Latilactobacillus sakei (NCBI:txid1599)